Protein AF-A0A143XWB9-F1 (afdb_monomer)

Radius of gyration: 13.3 Å; Cα contacts (8 Å, |Δi|>4): 8; chains: 1; bounding box: 33×27×25 Å

Secondary structure (DSSP, 8-state):
------HHHHHHHHHHHHHHHHHHHHTSS-S---HHHHHHHHHHHHHHHHT-

Foldseek 3Di:
DDPPDDPVNVVVVVVVLVVQLVVVVVPDPDPDDDPVRSVVSSVVSVVVVVVD

Mean predicted aligned error: 7.4 Å

Structure (mmCIF, N/CA/C/O backbone):
data_AF-A0A143XWB9-F1
#
_entry.id   AF-A0A143XWB9-F1
#
loop_
_atom_site.group_PDB
_atom_site.id
_atom_site.type_symbol
_atom_site.label_atom_id
_atom_site.label_alt_id
_atom_site.label_comp_id
_atom_site.label_asym_id
_atom_site.label_entity_id
_atom_site.label_seq_id
_atom_site.pdbx_PDB_ins_code
_atom_site.Cartn_x
_atom_site.Cartn_y
_atom_site.Cartn_z
_atom_site.occupancy
_atom_site.B_iso_or_equiv
_atom_site.auth_seq_id
_atom_site.auth_comp_id
_atom_site.auth_asym_id
_atom_site.auth_atom_id
_atom_site.pdbx_PDB_model_num
ATOM 1 N N . MET A 1 1 ? 19.145 -17.710 -13.527 1.00 49.06 1 MET A N 1
ATOM 2 C CA . MET A 1 1 ? 20.224 -17.364 -12.573 1.00 49.06 1 MET A CA 1
ATOM 3 C C . MET A 1 1 ? 21.080 -16.312 -13.273 1.00 49.06 1 MET A C 1
ATOM 5 O O . MET A 1 1 ? 21.774 -16.664 -14.208 1.00 49.06 1 MET A O 1
ATOM 9 N N . SER A 1 2 ? 20.926 -15.013 -13.032 1.00 45.56 2 SER A N 1
ATOM 10 C CA . SER A 1 2 ? 20.724 -14.335 -11.750 1.00 45.56 2 SER A CA 1
ATOM 11 C C . SER A 1 2 ? 19.666 -13.222 -11.809 1.00 45.56 2 SER A C 1
ATOM 13 O O . SER A 1 2 ? 19.832 -12.266 -12.564 1.00 45.56 2 SER A O 1
ATOM 15 N N . ASP A 1 3 ? 18.646 -13.310 -10.953 1.00 57.62 3 ASP A N 1
ATOM 16 C CA . ASP A 1 3 ? 17.757 -12.194 -10.594 1.00 57.62 3 ASP A CA 1
ATOM 17 C C . ASP A 1 3 ? 18.502 -11.189 -9.708 1.00 57.62 3 ASP A C 1
ATOM 19 O O . ASP A 1 3 ? 18.239 -11.050 -8.515 1.00 57.62 3 ASP A O 1
ATOM 23 N N . ILE A 1 4 ? 19.485 -10.498 -10.278 1.00 59.03 4 ILE A N 1
ATOM 24 C CA . ILE A 1 4 ? 20.000 -9.276 -9.667 1.00 59.03 4 ILE A CA 1
ATOM 25 C C . ILE A 1 4 ? 19.359 -8.143 -10.454 1.00 59.03 4 ILE A C 1
ATOM 27 O O . ILE A 1 4 ? 19.967 -7.586 -11.365 1.00 59.03 4 ILE A O 1
ATOM 31 N N . MET A 1 5 ? 18.094 -7.848 -10.130 1.00 63.25 5 MET A N 1
ATOM 32 C CA . MET A 1 5 ? 17.505 -6.563 -10.495 1.00 63.25 5 MET A CA 1
ATOM 33 C C . MET A 1 5 ? 18.476 -5.473 -10.054 1.00 63.25 5 MET A C 1
ATOM 35 O O . MET A 1 5 ? 18.920 -5.446 -8.900 1.00 63.25 5 MET A O 1
ATOM 39 N N . THR A 1 6 ? 18.826 -4.584 -10.974 1.00 76.75 6 THR A N 1
ATOM 40 C CA . THR A 1 6 ? 19.712 -3.466 -10.667 1.00 76.75 6 THR A CA 1
ATOM 41 C C . THR A 1 6 ? 19.079 -2.604 -9.575 1.00 76.75 6 THR A C 1
ATOM 43 O O . THR A 1 6 ? 17.855 -2.503 -9.469 1.00 76.75 6 THR A O 1
ATOM 46 N N . GLU A 1 7 ? 19.893 -1.937 -8.756 1.00 71.50 7 GLU A N 1
ATOM 47 C CA . GLU A 1 7 ? 19.385 -1.032 -7.713 1.00 71.50 7 GLU A CA 1
ATOM 48 C C . GLU A 1 7 ? 18.398 0.001 -8.274 1.00 71.50 7 GLU A C 1
ATOM 50 O O . GLU A 1 7 ? 17.435 0.367 -7.603 1.00 71.50 7 GLU A O 1
ATOM 55 N N . LYS A 1 8 ? 18.597 0.408 -9.533 1.00 72.06 8 LYS A N 1
ATOM 56 C CA . LYS A 1 8 ? 17.705 1.295 -10.277 1.00 72.06 8 LYS A CA 1
ATOM 57 C C . LYS A 1 8 ? 16.344 0.656 -10.551 1.00 72.06 8 LYS A C 1
ATOM 59 O O . LYS A 1 8 ? 15.329 1.283 -10.273 1.00 72.06 8 LYS A O 1
ATOM 64 N N . GLU A 1 9 ? 16.304 -0.579 -11.045 1.00 67.44 9 GLU A N 1
ATOM 65 C CA . GLU A 1 9 ? 15.050 -1.314 -11.271 1.00 67.44 9 GLU A CA 1
ATOM 66 C C . GLU A 1 9 ? 14.325 -1.582 -9.951 1.00 67.44 9 GLU A C 1
ATOM 68 O O . GLU A 1 9 ? 13.117 -1.377 -9.852 1.00 67.44 9 GLU A O 1
ATOM 73 N N . MET A 1 10 ? 15.061 -1.940 -8.897 1.00 67.56 10 MET A N 1
ATOM 74 C CA . MET A 1 10 ? 14.487 -2.133 -7.567 1.00 67.56 10 MET A CA 1
ATOM 75 C C . MET A 1 10 ? 13.984 -0.819 -6.952 1.00 67.56 10 MET A C 1
ATOM 77 O O . MET A 1 10 ? 12.942 -0.815 -6.297 1.00 67.56 10 MET A O 1
ATOM 81 N N . GLN A 1 11 ? 14.658 0.310 -7.187 1.00 67.50 11 GLN A N 1
ATOM 82 C CA . GLN A 1 11 ? 14.134 1.630 -6.837 1.00 67.50 11 GLN A CA 1
ATOM 83 C C . GLN A 1 11 ? 12.874 1.962 -7.636 1.00 67.50 11 GLN A C 1
ATOM 85 O O . GLN A 1 11 ? 11.893 2.389 -7.039 1.00 67.50 11 GLN A O 1
ATOM 90 N N . THR A 1 12 ? 12.844 1.727 -8.949 1.00 72.81 12 THR A N 1
ATOM 91 C CA . THR A 1 12 ? 11.652 1.959 -9.778 1.00 72.81 12 THR A CA 1
ATOM 92 C C . THR A 1 12 ? 10.463 1.117 -9.313 1.00 72.81 12 THR A C 1
ATOM 94 O O . THR A 1 12 ? 9.358 1.642 -9.201 1.00 72.81 12 THR A O 1
ATOM 97 N N . VAL A 1 13 ? 10.681 -0.152 -8.962 1.00 67.12 13 VAL A N 1
ATOM 98 C CA . VAL A 1 13 ? 9.635 -1.032 -8.418 1.00 67.12 13 VAL A CA 1
ATOM 99 C C . VAL A 1 13 ? 9.180 -0.582 -7.026 1.00 67.12 13 VAL A C 1
ATOM 101 O O . VAL A 1 13 ? 7.984 -0.506 -6.769 1.00 67.12 13 VAL A O 1
ATOM 104 N N . LYS A 1 14 ? 10.094 -0.194 -6.128 1.00 65.69 14 LYS A N 1
ATOM 105 C CA . LYS A 1 14 ? 9.717 0.367 -4.815 1.00 65.69 14 LYS A CA 1
ATOM 106 C C . LYS A 1 14 ? 8.911 1.659 -4.961 1.00 65.69 14 LYS A C 1
ATOM 108 O O . LYS A 1 14 ? 7.918 1.852 -4.262 1.00 65.69 14 LYS A O 1
ATOM 113 N N . MET A 1 15 ? 9.305 2.513 -5.903 1.00 73.44 15 MET A N 1
ATOM 114 C CA . MET A 1 15 ? 8.578 3.735 -6.230 1.00 73.44 15 MET A CA 1
ATOM 115 C C . MET A 1 15 ? 7.212 3.436 -6.862 1.00 73.44 15 MET A C 1
ATOM 117 O O . MET A 1 15 ? 6.271 4.184 -6.608 1.00 73.44 15 MET A O 1
ATOM 121 N N . SER A 1 16 ? 7.059 2.334 -7.608 1.00 79.75 16 SER A N 1
ATOM 122 C CA . SER A 1 16 ? 5.762 1.925 -8.161 1.00 79.75 16 SER A CA 1
ATOM 123 C C . SER A 1 16 ? 4.817 1.386 -7.084 1.00 79.75 16 SER A C 1
ATOM 125 O O . SER A 1 16 ? 3.665 1.811 -7.044 1.00 79.75 16 SER A O 1
ATOM 127 N N . THR A 1 17 ? 5.299 0.562 -6.148 1.00 84.56 17 THR A N 1
ATOM 128 C CA . THR A 1 17 ? 4.503 0.088 -4.999 1.00 84.56 17 THR A CA 1
ATOM 129 C C . THR A 1 17 ? 4.033 1.249 -4.120 1.00 84.56 17 THR A C 1
ATOM 131 O O . THR A 1 17 ? 2.851 1.333 -3.789 1.00 84.56 17 THR A O 1
ATOM 134 N N . LEU A 1 18 ? 4.923 2.190 -3.777 1.00 87.00 18 LEU A N 1
ATOM 135 C CA . LEU A 1 18 ? 4.552 3.376 -2.992 1.00 87.00 18 LEU A CA 1
ATOM 136 C C . LEU A 1 18 ? 3.561 4.276 -3.737 1.00 87.00 18 LEU A C 1
ATOM 138 O O . LEU A 1 18 ? 2.648 4.830 -3.127 1.00 87.00 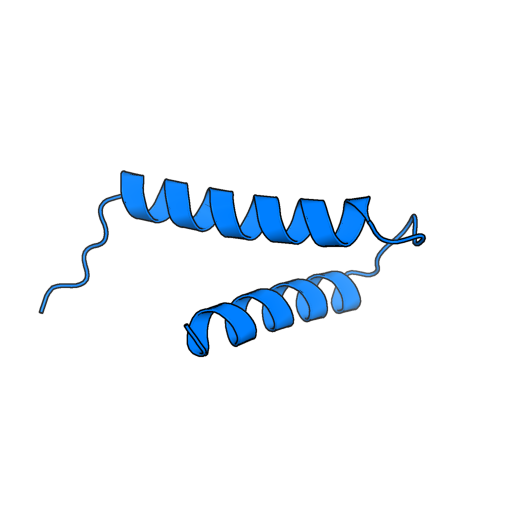18 LEU A O 1
ATOM 142 N N . TYR A 1 19 ? 3.713 4.409 -5.055 1.00 85.88 19 TYR A N 1
ATOM 143 C CA . TYR A 1 19 ? 2.775 5.166 -5.877 1.00 85.88 19 TYR A CA 1
ATOM 144 C C . TYR A 1 19 ? 1.391 4.507 -5.926 1.00 85.88 19 TYR A C 1
ATOM 146 O O . TYR A 1 19 ? 0.386 5.199 -5.780 1.00 85.88 19 TYR A O 1
ATOM 154 N N . GLN A 1 20 ? 1.329 3.180 -6.056 1.00 87.25 20 GLN A N 1
ATOM 155 C CA . GLN A 1 20 ? 0.079 2.419 -5.993 1.00 87.25 20 GLN A CA 1
ATOM 156 C C . GLN A 1 20 ? -0.605 2.577 -4.630 1.00 87.25 20 GLN A C 1
ATOM 158 O O . GLN A 1 20 ? -1.792 2.892 -4.581 1.00 87.25 20 GLN A O 1
ATOM 163 N N . LEU A 1 21 ? 0.145 2.461 -3.529 1.00 91.50 21 LEU A N 1
ATOM 164 C CA . LEU A 1 21 ? -0.391 2.691 -2.186 1.00 91.50 21 LEU A CA 1
ATOM 165 C C . LEU A 1 21 ? -0.922 4.123 -2.028 1.00 91.50 21 LEU A C 1
ATOM 167 O O . LEU A 1 21 ? -2.035 4.318 -1.541 1.00 91.50 21 LEU A O 1
ATOM 171 N N . ARG A 1 22 ? -0.168 5.126 -2.499 1.00 89.88 22 ARG A N 1
ATOM 172 C CA . ARG A 1 22 ? -0.609 6.528 -2.502 1.00 89.88 22 ARG A CA 1
ATOM 173 C C . ARG A 1 22 ? -1.910 6.703 -3.278 1.00 89.88 22 ARG A C 1
ATOM 175 O O . ARG A 1 22 ? -2.775 7.431 -2.810 1.00 89.88 22 ARG A O 1
ATOM 182 N N . LEU A 1 23 ? -2.047 6.082 -4.450 1.00 89.81 23 LEU A N 1
ATOM 183 C CA . LEU A 1 23 ? -3.275 6.158 -5.241 1.00 89.81 23 LEU A CA 1
ATOM 184 C C . LEU A 1 23 ? -4.464 5.543 -4.501 1.00 89.81 23 LEU A C 1
ATOM 186 O O . LEU A 1 23 ? -5.537 6.135 -4.517 1.00 89.81 23 LEU A O 1
ATOM 190 N N . ILE A 1 24 ? -4.286 4.397 -3.841 1.00 91.12 24 ILE A N 1
ATOM 191 C CA . ILE A 1 24 ? -5.356 3.762 -3.058 1.00 91.12 24 ILE A CA 1
ATOM 192 C C . ILE A 1 24 ? -5.820 4.689 -1.933 1.00 91.12 24 ILE A C 1
ATOM 194 O O . ILE A 1 24 ? -7.017 4.910 -1.782 1.00 91.12 24 ILE A O 1
ATOM 198 N N . ILE A 1 25 ? -4.877 5.268 -1.187 1.00 92.00 25 ILE A N 1
ATOM 199 C CA . ILE A 1 25 ? -5.186 6.186 -0.084 1.00 92.00 25 ILE A CA 1
ATOM 200 C C . ILE A 1 25 ? -5.835 7.471 -0.615 1.00 92.00 25 ILE A C 1
ATOM 202 O O . ILE A 1 25 ? -6.851 7.905 -0.093 1.00 92.00 25 ILE A O 1
ATOM 206 N N . ALA A 1 26 ? -5.291 8.064 -1.682 1.00 89.69 26 ALA A N 1
ATOM 207 C CA . ALA A 1 26 ? -5.776 9.333 -2.229 1.00 89.69 26 ALA A CA 1
ATOM 208 C C . ALA A 1 26 ? -7.166 9.242 -2.878 1.00 89.69 26 ALA A C 1
ATOM 210 O O . ALA A 1 26 ? -7.850 10.257 -2.971 1.00 89.69 26 ALA A O 1
ATOM 211 N N . ASN A 1 27 ? -7.564 8.059 -3.354 1.00 89.88 27 ASN A N 1
ATOM 212 C CA . ASN A 1 27 ? -8.900 7.817 -3.906 1.00 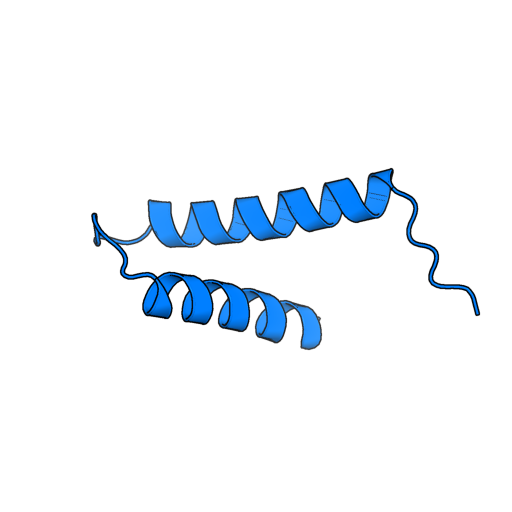89.88 27 ASN A CA 1
ATOM 213 C C . ASN A 1 27 ? -9.882 7.251 -2.865 1.00 89.88 27 ASN A C 1
ATOM 215 O O . ASN A 1 27 ? -11.048 7.037 -3.191 1.00 89.88 27 ASN A O 1
ATOM 219 N N . GLY A 1 28 ? -9.422 6.968 -1.645 1.00 88.25 28 GLY A N 1
ATOM 220 C CA . GLY A 1 28 ? -10.271 6.547 -0.539 1.00 88.25 28 GLY A CA 1
ATOM 221 C C . GLY A 1 28 ? -10.873 7.743 0.198 1.00 88.25 28 GLY A C 1
ATOM 222 O O . GLY A 1 28 ? -10.310 8.830 0.218 1.00 88.25 28 GLY A O 1
ATOM 223 N N . GLU A 1 29 ? -12.013 7.528 0.849 1.00 90.38 29 GLU A N 1
ATOM 224 C CA . GLU A 1 29 ? -12.680 8.548 1.679 1.00 90.38 29 GLU A CA 1
ATOM 225 C C . GLU A 1 29 ? -12.184 8.544 3.138 1.00 90.38 29 GLU A C 1
ATOM 227 O O . GLU A 1 29 ? -12.609 9.356 3.955 1.00 90.38 29 GLU A O 1
ATOM 232 N N . LYS A 1 30 ? -11.304 7.599 3.489 1.00 94.12 30 LYS A N 1
ATOM 233 C CA . LYS A 1 30 ? -10.834 7.368 4.855 1.00 94.12 30 LYS A CA 1
ATOM 234 C C . LYS A 1 30 ? -9.592 8.211 5.152 1.00 94.12 30 LYS A C 1
ATOM 236 O O . LYS A 1 30 ? -8.578 8.078 4.476 1.00 94.12 30 LYS A O 1
ATOM 241 N N . GLU A 1 31 ? -9.669 9.041 6.191 1.00 91.38 31 GLU A N 1
ATOM 242 C CA . GLU A 1 31 ? -8.581 9.953 6.582 1.00 91.38 31 GLU A CA 1
ATOM 243 C C . GLU A 1 31 ? -7.499 9.282 7.444 1.00 91.38 31 GLU A C 1
ATOM 245 O O . GLU A 1 31 ? -6.328 9.653 7.375 1.00 91.38 31 GLU A O 1
ATOM 250 N N . GLU A 1 32 ? -7.865 8.266 8.227 1.00 95.44 32 GLU A N 1
ATOM 251 C CA . GLU A 1 32 ? -6.958 7.578 9.150 1.00 95.44 32 GLU A CA 1
ATOM 252 C C . GLU A 1 32 ? -6.944 6.082 8.880 1.00 95.44 32 GLU A C 1
ATOM 254 O O . GLU A 1 32 ? -7.998 5.460 8.826 1.00 95.44 32 GLU A O 1
ATOM 259 N N . TYR A 1 33 ? -5.761 5.482 8.779 1.00 95.25 33 TYR A N 1
ATOM 260 C CA . TYR A 1 33 ? -5.607 4.036 8.656 1.00 95.25 33 TYR A CA 1
ATOM 261 C C . TYR A 1 33 ? -4.922 3.474 9.891 1.00 95.25 33 TYR A C 1
ATOM 263 O O . TYR A 1 33 ? -3.933 4.020 10.387 1.00 95.25 33 TYR A O 1
ATOM 271 N N . THR A 1 34 ? -5.419 2.338 10.360 1.00 97.69 34 THR A N 1
ATOM 272 C CA . THR A 1 34 ? -4.701 1.546 11.353 1.00 97.69 34 THR A CA 1
ATOM 273 C C . THR A 1 34 ? -3.505 0.849 10.708 1.00 97.69 34 THR A C 1
ATOM 275 O O . THR A 1 34 ? -3.447 0.639 9.495 1.00 97.69 34 THR A O 1
ATOM 278 N N . LYS A 1 35 ? -2.537 0.449 11.537 1.00 97.06 35 LYS A N 1
ATOM 279 C CA . LYS A 1 35 ? -1.374 -0.326 11.087 1.00 97.06 35 LYS A CA 1
ATOM 280 C C . LYS A 1 35 ? -1.795 -1.579 10.309 1.00 97.06 35 LYS A C 1
ATOM 282 O O . LYS A 1 35 ? -1.214 -1.856 9.267 1.00 97.06 35 LYS A O 1
ATOM 287 N N . ASP A 1 36 ? -2.793 -2.306 10.808 1.00 97.75 36 ASP A N 1
ATOM 288 C CA . ASP A 1 36 ? -3.233 -3.570 10.211 1.00 97.75 36 ASP A CA 1
ATOM 289 C C . ASP A 1 36 ? -3.875 -3.336 8.834 1.00 97.75 36 ASP A C 1
ATOM 291 O O . ASP A 1 36 ? -3.569 -4.049 7.884 1.00 97.75 36 ASP A O 1
ATOM 295 N N . GLU A 1 37 ? -4.641 -2.255 8.668 1.00 95.62 37 GLU A N 1
ATOM 296 C CA . GLU A 1 37 ? -5.200 -1.877 7.363 1.00 95.62 37 GLU A CA 1
ATOM 297 C C . GLU A 1 37 ? -4.120 -1.476 6.353 1.00 95.62 37 GLU A C 1
ATOM 299 O O . GLU A 1 37 ? -4.224 -1.809 5.174 1.00 95.62 37 GLU A O 1
ATOM 304 N N . ILE A 1 38 ? -3.062 -0.785 6.790 1.00 94.81 38 ILE A N 1
ATOM 305 C CA . ILE A 1 38 ? -1.930 -0.461 5.907 1.00 94.81 38 ILE A CA 1
ATOM 306 C C . ILE A 1 38 ? -1.242 -1.746 5.432 1.00 94.81 38 ILE A C 1
ATOM 308 O O . ILE A 1 38 ? -0.898 -1.845 4.255 1.00 94.81 38 ILE A O 1
ATOM 312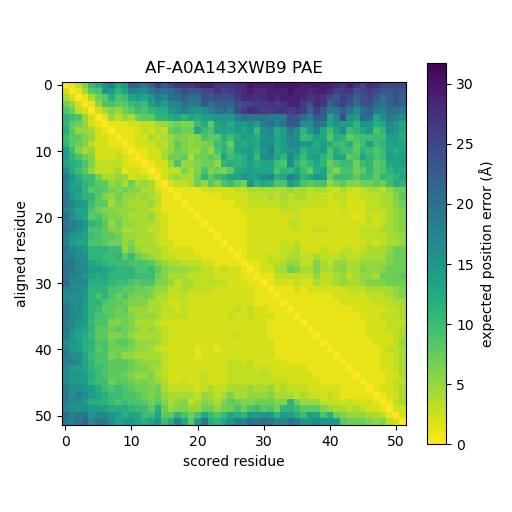 N N . VAL A 1 39 ? -1.060 -2.728 6.320 1.00 95.25 39 VAL A N 1
ATOM 313 C CA . VAL A 1 39 ? -0.489 -4.035 5.959 1.00 95.25 39 VAL A CA 1
ATOM 314 C C . VAL A 1 39 ? -1.382 -4.750 4.944 1.00 95.25 39 VAL A C 1
ATOM 316 O O . VAL A 1 39 ? -0.885 -5.165 3.902 1.00 95.25 39 VAL A O 1
ATOM 319 N N . GLU A 1 40 ? -2.699 -4.779 5.155 1.00 95.38 40 GLU A N 1
ATOM 320 C CA . GLU A 1 40 ? -3.630 -5.372 4.185 1.00 95.38 40 GLU A CA 1
ATOM 321 C C . GLU A 1 40 ? -3.580 -4.694 2.806 1.00 95.38 40 GLU A C 1
ATOM 323 O O . GLU A 1 40 ? -3.710 -5.358 1.775 1.00 95.38 40 GLU A O 1
ATOM 328 N N . LEU A 1 41 ? -3.411 -3.368 2.749 1.00 94.06 41 LEU A N 1
ATOM 329 C CA . LEU A 1 41 ? -3.257 -2.658 1.475 1.00 94.06 41 LEU A CA 1
ATOM 330 C C . LEU A 1 41 ? -1.958 -3.041 0.759 1.00 94.06 41 LEU A C 1
ATOM 332 O O . LEU A 1 41 ? -1.959 -3.184 -0.465 1.00 94.06 41 LEU A O 1
ATOM 336 N N . LEU A 1 42 ? -0.866 -3.223 1.503 1.00 92.75 42 LEU A N 1
ATOM 337 C CA . LEU A 1 42 ? 0.404 -3.697 0.951 1.00 92.75 42 LEU A CA 1
ATOM 338 C C . LEU A 1 42 ? 0.278 -5.126 0.411 1.00 92.75 42 LEU A C 1
ATOM 340 O O . LEU A 1 42 ? 0.736 -5.384 -0.703 1.00 92.75 42 LEU A O 1
ATOM 344 N N 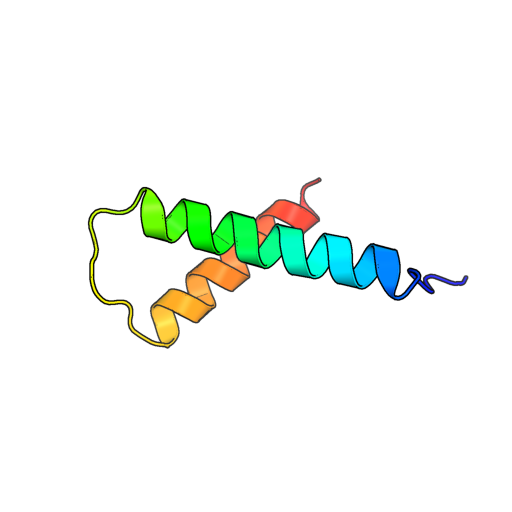. ASP A 1 43 ? -0.401 -6.010 1.142 1.00 92.31 43 ASP A N 1
ATOM 345 C CA . ASP A 1 43 ? -0.646 -7.391 0.716 1.00 92.31 43 ASP A CA 1
ATOM 346 C C . ASP A 1 43 ? -1.469 -7.436 -0.578 1.00 92.31 43 ASP A C 1
ATOM 348 O O . ASP A 1 43 ? -1.117 -8.150 -1.516 1.00 92.31 43 ASP A O 1
ATOM 352 N N . LYS A 1 44 ? -2.507 -6.595 -0.699 1.00 90.69 44 LYS A N 1
ATOM 353 C CA . LYS A 1 44 ? -3.292 -6.469 -1.942 1.00 90.69 44 LYS A CA 1
ATOM 354 C C . LYS A 1 44 ? -2.434 -6.040 -3.133 1.00 90.69 44 LYS A C 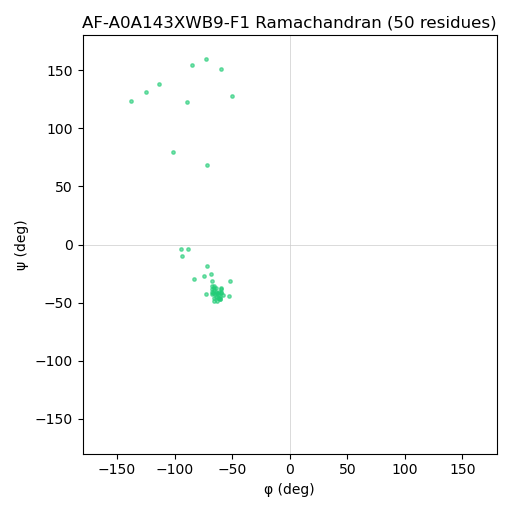1
ATOM 356 O O . LYS A 1 44 ? -2.618 -6.563 -4.230 1.00 90.69 44 LYS A O 1
ATOM 361 N N . ILE A 1 45 ? -1.501 -5.106 -2.934 1.00 89.69 45 ILE A N 1
ATOM 362 C CA . ILE A 1 45 ? -0.581 -4.670 -3.997 1.00 89.69 45 ILE A CA 1
ATOM 363 C C . ILE A 1 45 ? 0.378 -5.804 -4.379 1.00 89.69 45 ILE A C 1
ATOM 365 O O . ILE A 1 45 ? 0.644 -5.993 -5.565 1.00 89.69 45 ILE A O 1
ATOM 369 N N . ALA A 1 46 ? 0.885 -6.564 -3.405 1.00 87.62 46 ALA A N 1
ATOM 370 C CA . ALA A 1 46 ? 1.756 -7.708 -3.662 1.00 87.62 46 ALA A CA 1
ATOM 371 C C . ALA A 1 46 ? 1.028 -8.804 -4.458 1.00 87.62 46 ALA A C 1
ATOM 373 O O . ALA A 1 46 ? 1.519 -9.216 -5.506 1.00 87.62 46 ALA A O 1
ATOM 374 N N . MET A 1 47 ? -0.183 -9.185 -4.037 1.00 88.00 47 MET A N 1
ATOM 375 C CA . MET A 1 47 ? -1.013 -10.176 -4.735 1.00 88.00 47 MET A CA 1
ATOM 376 C C . MET A 1 47 ? -1.355 -9.759 -6.170 1.00 88.00 47 MET A C 1
ATOM 378 O O . MET A 1 47 ? -1.382 -10.600 -7.062 1.00 88.00 47 MET A O 1
ATOM 382 N N . ALA A 1 48 ? -1.614 -8.46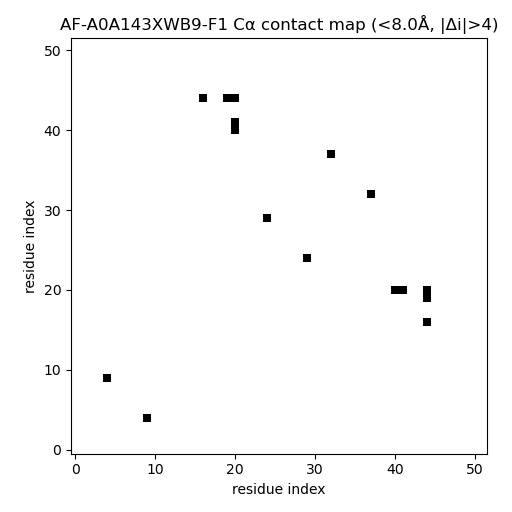9 -6.410 1.00 83.94 48 ALA A N 1
ATOM 383 C CA . ALA A 1 48 ? -1.888 -7.966 -7.755 1.00 83.94 48 ALA A CA 1
ATOM 384 C C . ALA A 1 48 ? -0.666 -8.088 -8.683 1.00 83.94 48 ALA A C 1
ATOM 386 O O . ALA A 1 48 ? -0.8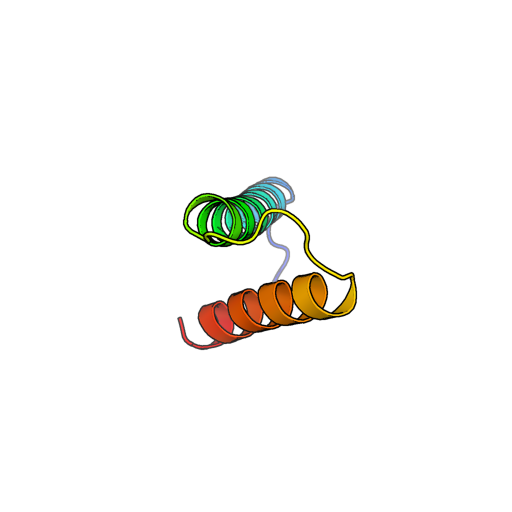32 -8.387 -9.859 1.00 83.94 48 ALA A O 1
ATOM 387 N N . LYS A 1 49 ? 0.553 -7.904 -8.154 1.00 75.19 49 LYS A N 1
ATOM 388 C CA . LYS A 1 49 ? 1.806 -8.060 -8.914 1.00 75.19 49 LYS A CA 1
ATOM 389 C C . LYS A 1 49 ? 2.175 -9.516 -9.186 1.00 75.19 49 LYS A C 1
ATOM 391 O O . LYS A 1 49 ? 2.871 -9.772 -10.154 1.00 75.19 49 LYS A O 1
ATOM 396 N N . GLU A 1 50 ? 1.745 -10.456 -8.345 1.00 73.06 50 GLU A N 1
ATOM 397 C CA . GLU A 1 50 ? 1.945 -11.894 -8.590 1.00 73.06 50 GLU A CA 1
ATOM 398 C C . GLU A 1 50 ? 1.054 -12.438 -9.720 1.00 73.06 50 GLU A C 1
ATOM 400 O O . GLU A 1 50 ? 1.315 -13.522 -10.239 1.00 73.06 50 GLU A O 1
ATOM 405 N N . GLN A 1 51 ? -0.011 -11.714 -10.080 1.00 60.97 51 GLN A N 1
ATOM 406 C CA . GLN A 1 51 ? -0.946 -12.088 -11.147 1.00 60.97 51 GLN A CA 1
ATOM 407 C C . GLN A 1 51 ? -0.597 -11.482 -12.520 1.00 60.97 51 GLN A C 1
ATOM 409 O O . GLN A 1 51 ? -1.223 -11.870 -13.508 1.00 60.97 51 GLN A O 1
ATOM 414 N N . GLU A 1 52 ? 0.363 -10.552 -12.582 1.00 56.53 52 GLU A N 1
ATOM 415 C CA . GLU A 1 52 ? 0.930 -9.973 -13.817 1.00 56.53 52 GLU A CA 1
ATOM 416 C C . GLU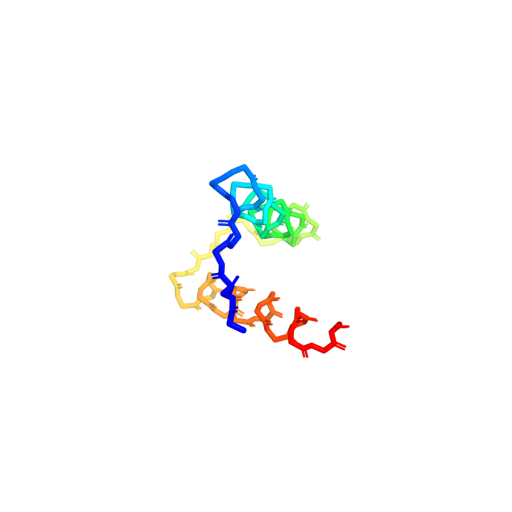 A 1 52 ? 2.141 -10.776 -14.313 1.00 56.53 52 GLU A C 1
ATOM 418 O O . GLU A 1 52 ? 2.244 -10.958 -15.550 1.00 56.53 52 GLU A O 1
#

pLDDT: mean 81.69, std 13.8, range [45.56, 97.75]

Solvent-accessible surface area (backbone atoms only — not comparable to full-atom values): 3256 Å² total; per-residue (Å²): 138,77,94,69,71,48,73,64,56,50,49,54,51,52,53,48,54,53,49,53,52,49,50,55,51,73,74,44,93,66,92,76,77,55,74,67,57,53,51,52,52,51,49,54,54,52,56,56,59,76,74,109

Sequence (52 a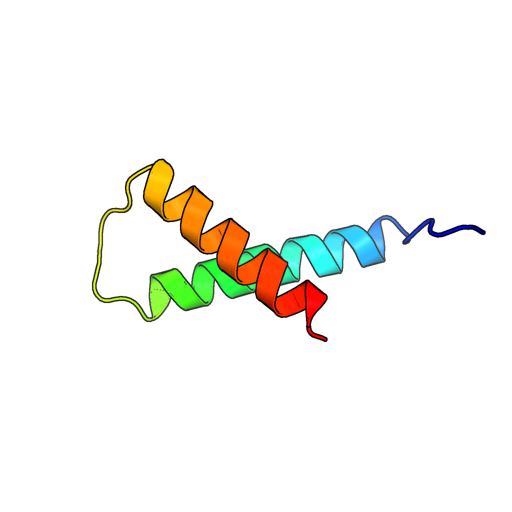a):
MSDIMTEKEMQTVKMSTLYQLRLIIANGEKEEYTKDEIVELLDKIAMAKEQE